Protein AF-A0ABD5X935-F1 (afdb_monomer)

Sequence (64 aa):
MEIIVEDPRQSDGTKSYEPARYRYDIESGMYSLILEVDGKQVERKIPRERVVYVEDEPQTPGPR

pLDDT: mean 86.87, std 13.06, range [44.81, 96.19]

Secondary structure (DSSP, 8-state):
-EEEEE-TTSTTSEEEE--SEEEEETTTTEEEEEEEETTEEEEEEEEGGGEEEEE---------

Structure (mmCIF, N/CA/C/O backbone):
data_AF-A0ABD5X935-F1
#
_entry.id   AF-A0ABD5X935-F1
#
loop_
_atom_site.group_PDB
_atom_site.id
_atom_site.type_symbol
_atom_site.label_atom_id
_atom_site.label_alt_id
_atom_site.label_comp_id
_atom_site.label_asym_id
_atom_site.label_entity_id
_atom_site.label_seq_id
_atom_site.pdbx_PDB_ins_code
_atom_site.Cartn_x
_atom_site.Cartn_y
_atom_site.Cartn_z
_atom_site.occupancy
_atom_site.B_iso_or_equiv
_atom_site.auth_seq_id
_atom_site.auth_comp_id
_atom_site.auth_asym_id
_atom_site.auth_atom_id
_atom_site.pdbx_PDB_model_num
ATOM 1 N N . MET A 1 1 ? -6.497 8.562 -3.746 1.00 86.06 1 MET A N 1
ATOM 2 C CA . MET A 1 1 ? -5.333 7.680 -3.938 1.00 86.06 1 MET A CA 1
ATOM 3 C C . MET A 1 1 ? -5.599 6.377 -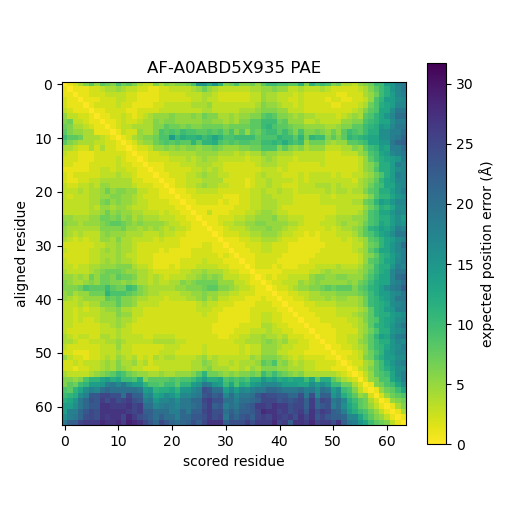3.202 1.00 86.06 1 MET A C 1
ATOM 5 O O . MET A 1 1 ? -5.856 6.429 -2.005 1.00 86.06 1 MET A O 1
ATOM 9 N N . GLU A 1 2 ? -5.510 5.243 -3.890 1.00 91.06 2 GLU A N 1
ATOM 10 C CA . GLU A 1 2 ? -5.757 3.908 -3.334 1.00 91.06 2 GLU A CA 1
ATOM 11 C C . GLU A 1 2 ? -4.626 2.940 -3.720 1.00 91.06 2 GLU A C 1
ATOM 13 O O . GLU A 1 2 ? -4.082 2.997 -4.821 1.00 91.06 2 GLU A O 1
ATOM 18 N N . ILE A 1 3 ? -4.245 2.038 -2.815 1.00 90.94 3 ILE A N 1
ATOM 19 C CA . ILE A 1 3 ? -3.289 0.960 -3.084 1.00 90.94 3 ILE A CA 1
ATOM 20 C C . ILE A 1 3 ? -3.886 -0.367 -2.638 1.00 90.94 3 ILE A C 1
ATOM 22 O O . ILE A 1 3 ? -4.130 -0.581 -1.451 1.00 90.94 3 ILE A O 1
ATOM 26 N N . ILE A 1 4 ? -4.042 -1.289 -3.584 1.00 93.19 4 ILE A N 1
ATOM 27 C CA . ILE A 1 4 ? -4.560 -2.634 -3.338 1.00 93.19 4 ILE A CA 1
ATOM 28 C C . ILE A 1 4 ? -3.395 -3.611 -3.290 1.00 93.19 4 ILE A C 1
ATOM 30 O O . ILE A 1 4 ? -2.563 -3.676 -4.204 1.00 93.19 4 ILE A O 1
ATOM 34 N N . VAL A 1 5 ? -3.353 -4.399 -2.223 1.00 93.81 5 VAL A N 1
ATOM 35 C CA . VAL 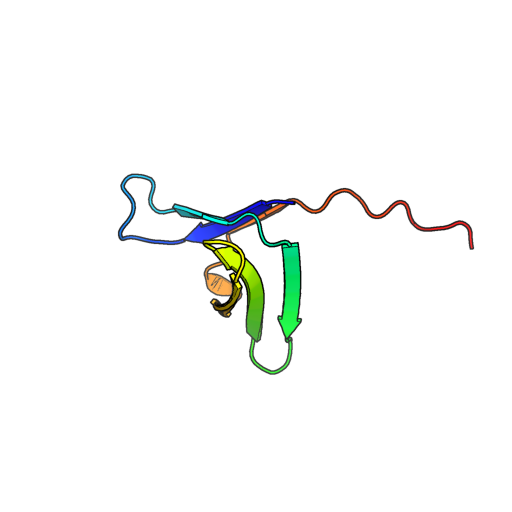A 1 5 ? -2.324 -5.414 -2.011 1.00 93.81 5 VAL A CA 1
ATOM 36 C C . VAL A 1 5 ? -2.937 -6.783 -1.792 1.00 93.81 5 VAL A C 1
ATOM 38 O O . VAL A 1 5 ? -4.034 -6.892 -1.257 1.00 93.81 5 VAL A O 1
ATOM 41 N N . GLU A 1 6 ? -2.211 -7.836 -2.136 1.00 92.56 6 GLU A N 1
ATOM 42 C CA . GLU A 1 6 ? -2.591 -9.201 -1.790 1.00 92.56 6 GLU A CA 1
ATOM 43 C C . GLU A 1 6 ? -2.442 -9.426 -0.275 1.00 92.56 6 GLU A C 1
ATOM 45 O O . GLU A 1 6 ? -1.371 -9.225 0.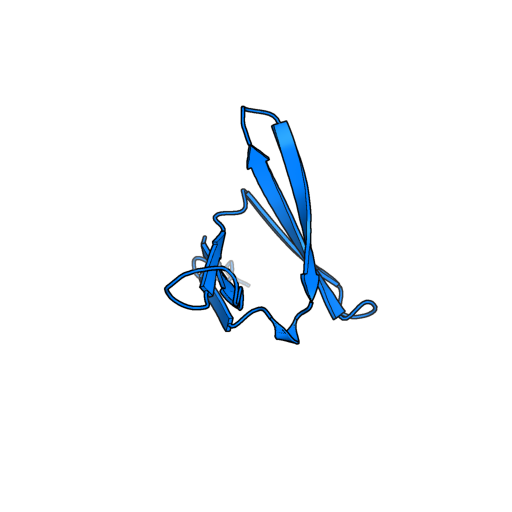313 1.00 92.56 6 GLU A O 1
ATOM 50 N N . ASP A 1 7 ? -3.526 -9.863 0.367 1.00 90.62 7 ASP A N 1
ATOM 51 C CA . ASP A 1 7 ? -3.545 -10.321 1.755 1.00 90.62 7 ASP A CA 1
ATOM 52 C C . ASP A 1 7 ? -4.415 -11.588 1.862 1.00 90.62 7 ASP A C 1
ATOM 54 O O . ASP A 1 7 ? -5.641 -11.491 1.938 1.00 90.62 7 ASP A O 1
ATOM 58 N N . PRO A 1 8 ? -3.810 -12.791 1.930 1.00 86.81 8 PRO A N 1
ATOM 59 C CA . PRO A 1 8 ? -4.548 -14.057 1.973 1.00 86.81 8 PRO A CA 1
ATOM 60 C C . PRO A 1 8 ? -5.352 -14.253 3.266 1.00 86.81 8 PRO A C 1
ATOM 62 O O . PRO A 1 8 ? -6.047 -15.253 3.419 1.00 86.81 8 PRO A O 1
ATOM 65 N N . ARG A 1 9 ? -5.233 -13.334 4.232 1.00 87.75 9 ARG A N 1
ATOM 66 C CA . ARG A 1 9 ? -6.014 -13.348 5.474 1.00 87.75 9 ARG A CA 1
ATOM 67 C C . ARG A 1 9 ? -7.375 -12.668 5.315 1.00 87.75 9 ARG A C 1
ATOM 69 O O . ARG A 1 9 ? -8.194 -12.790 6.221 1.00 87.75 9 ARG A O 1
ATOM 76 N N . GLN A 1 10 ? -7.597 -11.946 4.217 1.00 86.25 10 GLN A N 1
ATOM 77 C CA . GLN A 1 10 ? -8.883 -11.338 3.887 1.00 86.25 10 GLN A CA 1
ATOM 78 C C . GLN A 1 10 ? -9.739 -12.302 3.065 1.00 86.25 10 GLN A C 1
ATOM 80 O O . GLN A 1 10 ? -9.216 -13.096 2.284 1.00 86.25 10 GLN A O 1
ATOM 85 N N . SER A 1 11 ? -11.061 -12.217 3.223 1.00 83.94 11 SER A N 1
ATOM 86 C CA . SER A 1 11 ? -12.048 -13.038 2.499 1.00 83.94 11 SER A CA 1
ATOM 87 C C . SER A 1 11 ? -11.906 -12.966 0.977 1.00 83.94 11 SER A C 1
ATOM 89 O O . SER A 1 11 ? -12.129 -13.937 0.264 1.00 83.94 11 SER A O 1
ATOM 91 N N . ASP A 1 12 ? -11.518 -11.794 0.510 1.00 85.25 12 ASP A N 1
ATOM 92 C CA . ASP A 1 12 ? -11.391 -11.344 -0.866 1.00 85.25 12 ASP A CA 1
ATOM 93 C C . ASP A 1 12 ? -9.937 -11.450 -1.361 1.00 85.25 12 ASP A C 1
ATOM 95 O O . ASP A 1 12 ? -9.639 -11.132 -2.508 1.00 85.25 12 ASP A O 1
ATOM 99 N N . GLY A 1 13 ? -9.018 -11.934 -0.513 1.00 91.25 13 GLY A N 1
ATOM 100 C CA . GLY A 1 13 ? -7.606 -12.144 -0.845 1.00 91.25 13 GLY A CA 1
ATOM 101 C C . GLY A 1 13 ? -6.800 -10.859 -1.042 1.00 91.25 13 GLY A C 1
ATOM 102 O O . GLY A 1 13 ? -5.589 -10.923 -1.255 1.00 91.25 13 GLY A O 1
ATOM 103 N N . THR A 1 14 ? -7.441 -9.695 -0.941 1.00 93.56 14 THR A N 1
ATOM 104 C CA . THR A 1 14 ? -6.820 -8.382 -1.100 1.00 93.56 14 THR A CA 1
ATOM 105 C C . THR A 1 14 ? -7.139 -7.459 0.063 1.00 93.56 14 THR A C 1
ATOM 107 O O . THR A 1 14 ? -8.127 -7.622 0.773 1.00 93.56 14 THR A O 1
ATOM 110 N N . LYS A 1 15 ? -6.294 -6.451 0.255 1.00 93.06 15 LYS A N 1
ATOM 111 C CA . LYS A 1 15 ? -6.499 -5.365 1.199 1.00 93.06 15 LYS A CA 1
ATOM 112 C C . LYS A 1 15 ? -6.239 -4.034 0.512 1.00 93.06 15 LYS A C 1
ATOM 114 O O . LYS A 1 15 ? -5.173 -3.840 -0.067 1.00 93.06 15 LYS A O 1
ATOM 119 N N . SER A 1 16 ? -7.195 -3.123 0.635 1.00 93.00 16 SER A N 1
ATOM 120 C CA . SER A 1 16 ? -7.035 -1.738 0.209 1.00 93.00 16 SER A CA 1
ATOM 121 C C . SER A 1 16 ? -6.394 -0.885 1.310 1.00 93.00 16 SER A C 1
ATOM 123 O O . SER A 1 16 ? -6.612 -1.101 2.510 1.00 93.00 16 SER A O 1
ATOM 125 N N . TYR A 1 17 ? -5.567 0.062 0.883 1.00 92.06 17 TYR A N 1
ATOM 126 C CA . TYR A 1 17 ? -4.959 1.107 1.685 1.00 92.06 17 TYR A CA 1
ATOM 127 C C . TYR A 1 17 ? -5.184 2.462 1.018 1.00 92.06 17 TYR A C 1
ATOM 129 O O . TYR A 1 17 ? -4.926 2.617 -0.172 1.00 92.06 17 TYR A O 1
ATOM 137 N N . GLU A 1 18 ? -5.524 3.467 1.820 1.00 92.62 18 GLU A N 1
ATOM 138 C CA . GLU A 1 18 ? -5.598 4.870 1.400 1.00 92.62 18 GLU A CA 1
ATOM 139 C C . GLU A 1 18 ? -4.470 5.660 2.081 1.00 92.62 18 GLU A C 1
ATOM 141 O O . GLU A 1 18 ? -4.674 6.304 3.114 1.00 92.62 18 GLU A O 1
ATOM 146 N N . PRO A 1 19 ? -3.219 5.542 1.602 1.00 92.31 19 PRO A N 1
ATOM 147 C CA . PRO A 1 19 ? -2.116 6.265 2.206 1.00 92.31 19 PRO A CA 1
ATOM 148 C C . PRO A 1 19 ? -2.177 7.752 1.874 1.00 92.31 19 PRO A C 1
ATOM 150 O O . PRO A 1 19 ? -2.427 8.147 0.739 1.00 92.31 19 PRO A O 1
ATOM 153 N N . ALA A 1 20 ? -1.815 8.582 2.851 1.00 90.19 20 ALA A N 1
ATOM 154 C CA . ALA A 1 20 ? -1.598 10.006 2.624 1.00 90.19 20 ALA A CA 1
ATOM 155 C C . ALA A 1 20 ? -0.414 10.243 1.672 1.00 90.19 20 ALA A C 1
ATOM 157 O O . ALA A 1 20 ? -0.393 11.216 0.920 1.00 90.19 20 ALA A O 1
ATOM 158 N N . ARG A 1 21 ? 0.602 9.368 1.733 1.00 89.19 21 ARG A N 1
ATOM 159 C CA . ARG A 1 21 ? 1.766 9.355 0.835 1.00 89.19 21 ARG A CA 1
ATOM 160 C C . ARG A 1 21 ? 2.287 7.942 0.653 1.00 89.19 21 ARG A C 1
ATOM 162 O O . ARG A 1 21 ? 2.250 7.137 1.580 1.00 89.19 21 ARG A O 1
ATOM 169 N N . TYR A 1 22 ? 2.891 7.684 -0.494 1.00 90.94 22 TYR A N 1
ATOM 170 C CA . TYR A 1 22 ? 3.613 6.449 -0.754 1.00 90.94 22 TYR A CA 1
ATOM 171 C C . TYR A 1 22 ? 4.950 6.737 -1.426 1.00 90.94 22 TYR A C 1
ATOM 173 O O . TYR A 1 22 ? 5.153 7.785 -2.038 1.00 90.94 22 TYR A O 1
ATOM 181 N N . ARG A 1 23 ? 5.876 5.792 -1.307 1.00 92.81 23 ARG A N 1
ATOM 182 C CA . ARG A 1 23 ? 7.124 5.789 -2.065 1.00 92.81 23 ARG A CA 1
ATOM 183 C C . ARG A 1 23 ? 7.503 4.359 -2.383 1.00 92.81 23 ARG A C 1
ATOM 185 O O . ARG A 1 23 ? 7.491 3.520 -1.488 1.00 92.81 23 ARG A O 1
ATOM 192 N N . TYR A 1 24 ? 7.885 4.110 -3.627 1.00 91.12 24 TYR A N 1
ATOM 193 C CA . TYR A 1 24 ? 8.547 2.870 -4.000 1.00 91.12 24 TYR A CA 1
ATOM 194 C C . TYR A 1 24 ? 10.063 3.051 -3.923 1.00 91.12 24 TYR A C 1
ATOM 196 O O . TYR A 1 24 ? 10.613 3.977 -4.519 1.00 91.12 24 TYR A O 1
ATOM 204 N N . ASP A 1 25 ? 10.723 2.186 -3.165 1.00 93.25 25 ASP A N 1
ATOM 205 C CA . ASP A 1 25 ? 12.173 2.068 -3.121 1.00 93.25 25 ASP A CA 1
ATOM 206 C C . ASP A 1 25 ? 12.601 0.905 -4.025 1.00 93.25 25 ASP A C 1
ATOM 208 O O . ASP A 1 25 ? 12.315 -0.261 -3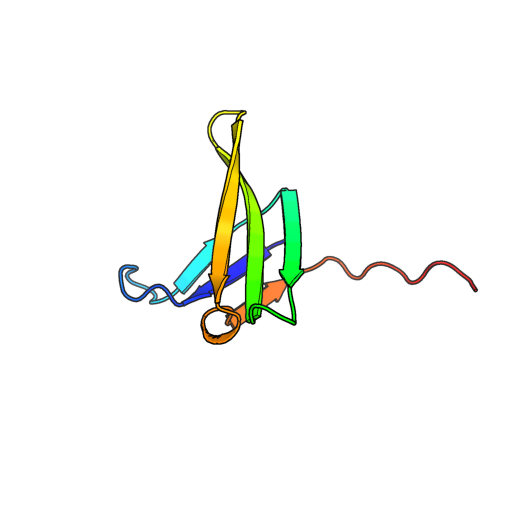.746 1.00 93.25 25 ASP A O 1
ATOM 212 N N . ILE A 1 26 ? 13.269 1.246 -5.129 1.00 90.75 26 ILE A N 1
ATOM 213 C CA . ILE A 1 26 ? 13.711 0.290 -6.149 1.00 90.75 26 ILE A CA 1
ATOM 214 C C . ILE A 1 26 ? 14.835 -0.605 -5.614 1.00 90.75 26 ILE A C 1
ATOM 216 O O . ILE A 1 26 ? 14.898 -1.770 -5.998 1.00 90.75 26 ILE A O 1
ATOM 220 N N . GLU A 1 27 ? 15.700 -0.096 -4.729 1.00 94.62 27 GLU A N 1
ATOM 221 C CA . GLU A 1 27 ? 16.839 -0.859 -4.203 1.00 94.62 27 GLU A CA 1
ATOM 222 C C . GLU A 1 27 ? 16.369 -1.985 -3.286 1.00 94.62 27 GLU A C 1
ATOM 224 O O . GLU A 1 27 ? 16.862 -3.110 -3.370 1.00 94.62 27 GLU A O 1
ATOM 229 N N . SER A 1 28 ? 15.387 -1.695 -2.430 1.00 92.69 28 SER A N 1
ATOM 230 C CA . SER A 1 28 ? 14.814 -2.690 -1.522 1.00 92.69 28 SER A CA 1
ATOM 231 C C . SER A 1 28 ? 13.626 -3.458 -2.110 1.00 92.69 28 SER A C 1
ATOM 233 O O . SER A 1 28 ? 13.243 -4.488 -1.559 1.00 92.69 28 SER A O 1
ATOM 235 N N . GLY A 1 29 ? 13.035 -2.991 -3.214 1.00 93.50 29 GLY A N 1
ATOM 236 C CA . GLY A 1 29 ? 11.838 -3.592 -3.809 1.00 93.50 29 GLY A CA 1
ATOM 237 C C . GLY A 1 29 ? 10.575 -3.400 -2.960 1.00 93.50 29 GLY A C 1
ATOM 238 O O . GLY A 1 29 ? 9.639 -4.202 -3.045 1.00 93.50 29 GLY A O 1
ATOM 239 N N . MET A 1 30 ? 10.530 -2.344 -2.139 1.00 96.19 30 MET A N 1
ATOM 240 C CA . MET A 1 30 ? 9.483 -2.118 -1.137 1.00 96.19 30 MET A CA 1
ATOM 241 C C . MET A 1 30 ? 8.712 -0.818 -1.379 1.00 96.19 30 MET A C 1
ATOM 243 O O . MET A 1 30 ? 9.284 0.239 -1.633 1.00 96.19 30 MET A O 1
ATOM 247 N N . TYR A 1 31 ? 7.395 -0.876 -1.213 1.00 93.88 31 TYR A N 1
ATOM 248 C CA . TYR A 1 31 ? 6.535 0.286 -1.019 1.00 93.88 31 TYR A CA 1
ATOM 249 C C . TYR A 1 31 ? 6.529 0.678 0.450 1.00 93.88 31 TYR A C 1
ATOM 251 O O . TYR A 1 31 ? 6.215 -0.144 1.306 1.00 93.88 31 TYR A O 1
ATOM 259 N N . SER A 1 32 ? 6.806 1.942 0.734 1.00 95.19 32 SER A N 1
ATOM 260 C CA . SER A 1 32 ? 6.523 2.586 2.013 1.00 95.19 32 SER A CA 1
ATOM 261 C C . SER A 1 32 ? 5.213 3.350 1.893 1.00 95.19 32 SER A C 1
ATOM 263 O O . SER A 1 32 ? 5.140 4.318 1.138 1.00 95.19 32 SER A O 1
ATOM 265 N N . LEU A 1 33 ? 4.189 2.926 2.628 1.00 94.31 33 LEU A N 1
ATOM 266 C CA . LEU A 1 33 ? 2.887 3.584 2.700 1.00 94.31 33 LEU A CA 1
ATOM 267 C C . LEU A 1 33 ? 2.788 4.359 4.011 1.00 94.31 33 LEU A C 1
ATOM 269 O O . LEU A 1 33 ? 2.917 3.766 5.080 1.00 94.31 33 LEU 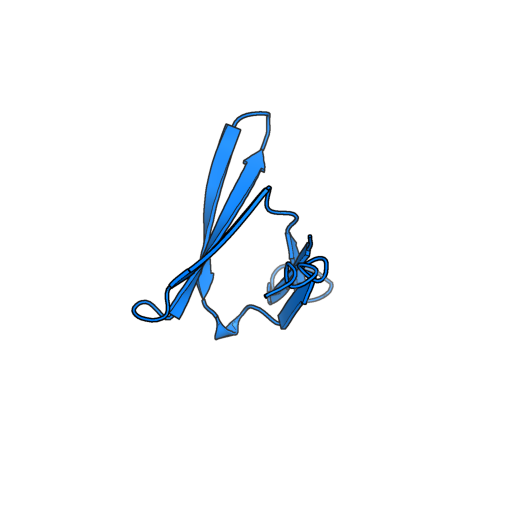A O 1
ATOM 273 N N . ILE A 1 34 ? 2.552 5.664 3.942 1.00 94.94 34 ILE A N 1
ATOM 274 C CA . ILE A 1 34 ? 2.305 6.511 5.109 1.00 94.94 34 ILE A CA 1
ATOM 275 C C . ILE A 1 34 ? 0.795 6.588 5.314 1.00 94.94 34 ILE A C 1
ATOM 277 O O . ILE A 1 34 ? 0.091 7.265 4.566 1.00 94.94 34 ILE A O 1
ATOM 281 N N . LEU A 1 35 ? 0.309 5.853 6.308 1.00 93.62 35 LEU A N 1
ATOM 282 C CA . LEU A 1 35 ? -1.098 5.764 6.687 1.00 93.62 35 LEU A CA 1
ATOM 283 C C . LEU A 1 35 ? -1.371 6.700 7.866 1.00 93.62 35 LEU A C 1
ATOM 285 O O . LEU A 1 35 ? -0.510 6.860 8.730 1.00 93.62 35 LEU A O 1
ATOM 289 N N . GLU A 1 36 ? -2.572 7.264 7.938 1.00 93.00 36 GLU A N 1
ATOM 290 C CA . GLU A 1 36 ? -3.050 7.962 9.131 1.00 93.00 36 GLU A CA 1
ATOM 291 C C . GLU A 1 36 ? -4.005 7.048 9.901 1.00 93.00 36 GLU A C 1
ATOM 293 O O . GLU A 1 36 ? -5.034 6.625 9.382 1.00 93.00 36 GLU A O 1
ATOM 298 N N . VAL A 1 37 ? -3.638 6.701 11.132 1.00 90.50 37 VAL A N 1
ATOM 299 C CA . VAL A 1 37 ? -4.431 5.843 12.018 1.00 90.50 37 VAL A CA 1
ATOM 300 C C . VAL A 1 37 ? -4.567 6.565 13.348 1.00 90.50 37 VAL A C 1
ATOM 302 O O . VAL A 1 37 ? -3.562 6.873 13.988 1.00 90.50 37 VAL A O 1
ATOM 305 N N . ASP A 1 38 ? -5.800 6.879 13.745 1.00 91.25 38 ASP A N 1
ATOM 306 C CA . ASP A 1 38 ? -6.110 7.607 14.984 1.00 91.25 38 ASP A CA 1
ATOM 307 C C . ASP A 1 38 ? -5.322 8.929 15.130 1.00 91.25 38 ASP A C 1
ATOM 309 O O . ASP A 1 38 ? -4.804 9.260 16.200 1.00 91.25 38 ASP A O 1
ATOM 313 N N . GLY A 1 39 ? -5.169 9.670 14.024 1.00 90.88 39 GLY A N 1
ATOM 314 C CA . GLY A 1 39 ? -4.421 10.933 13.972 1.00 90.88 39 GLY A CA 1
ATOM 315 C C . GLY A 1 39 ? -2.897 10.783 14.074 1.00 90.88 39 GLY A C 1
ATOM 316 O O . GLY A 1 39 ? -2.186 11.775 14.246 1.00 90.88 39 GLY A O 1
ATOM 317 N N . LYS A 1 40 ? -2.365 9.558 13.991 1.00 93.44 40 LYS A N 1
ATOM 318 C CA . LYS A 1 40 ? -0.924 9.276 13.969 1.00 93.44 40 LYS A CA 1
ATOM 319 C C . LYS A 1 40 ? -0.504 8.742 12.612 1.00 93.44 40 LYS A C 1
ATOM 321 O O . LYS A 1 40 ? -1.162 7.876 12.040 1.00 93.44 40 LYS A O 1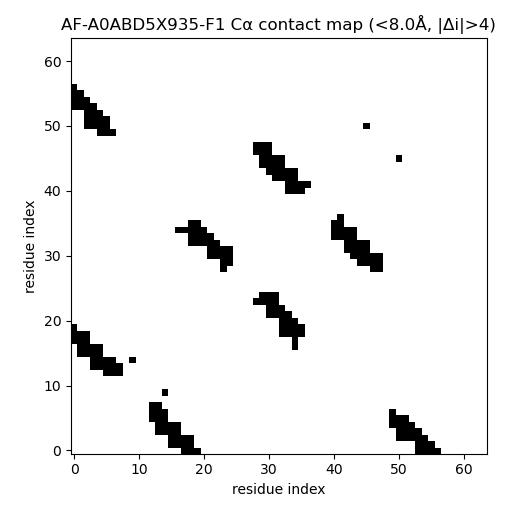
ATOM 326 N N . GLN A 1 41 ? 0.645 9.209 12.135 1.00 94.00 41 GLN A N 1
ATOM 327 C CA . GLN A 1 41 ? 1.254 8.657 10.932 1.00 94.00 41 GLN A CA 1
ATOM 328 C C . GLN A 1 41 ? 1.974 7.349 11.251 1.00 94.00 41 GLN A C 1
ATOM 330 O O . GLN A 1 41 ? 2.822 7.291 12.144 1.00 94.00 41 GLN A O 1
ATOM 335 N N . VAL A 1 42 ? 1.643 6.304 10.500 1.00 94.75 42 VAL A N 1
ATOM 336 C CA . VAL A 1 42 ? 2.257 4.981 10.590 1.00 94.75 42 VAL A CA 1
ATOM 337 C C . VAL A 1 42 ? 2.799 4.604 9.220 1.00 94.75 42 VAL A C 1
ATOM 339 O O . VAL A 1 42 ? 2.084 4.654 8.221 1.00 94.75 42 VAL A O 1
ATOM 342 N N . GLU A 1 43 ? 4.064 4.193 9.170 1.00 94.81 43 GLU A N 1
ATOM 343 C CA . GLU A 1 43 ? 4.656 3.647 7.952 1.00 94.81 43 GLU A CA 1
ATOM 344 C C . GLU A 1 43 ? 4.396 2.139 7.862 1.00 94.81 43 GLU A C 1
ATOM 346 O O . GLU A 1 43 ? 4.703 1.369 8.777 1.00 94.81 43 GLU A O 1
ATOM 351 N N . ARG A 1 44 ? 3.872 1.698 6.719 1.00 93.44 44 ARG A N 1
ATOM 352 C CA . ARG A 1 44 ? 3.715 0.290 6.367 1.00 93.44 44 ARG A CA 1
ATOM 353 C C . ARG A 1 44 ? 4.599 -0.035 5.170 1.00 93.44 44 ARG A C 1
ATOM 355 O O . ARG A 1 44 ? 4.420 0.539 4.103 1.00 93.44 44 ARG A O 1
ATOM 362 N N . LYS A 1 45 ? 5.515 -0.991 5.335 1.00 94.81 45 LYS A N 1
ATOM 363 C CA . LYS A 1 45 ? 6.354 -1.494 4.240 1.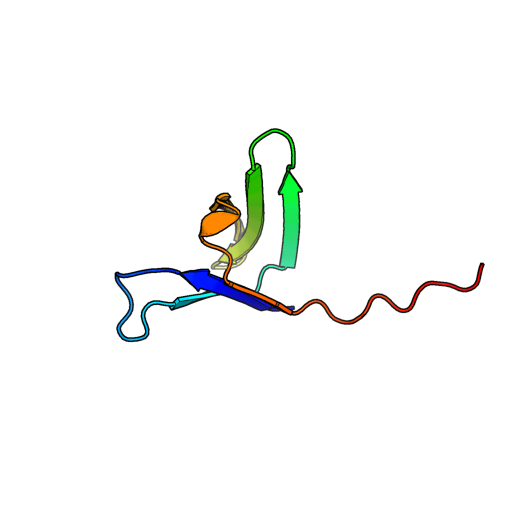00 94.81 45 LYS A CA 1
ATOM 364 C C . LYS A 1 45 ? 5.728 -2.724 3.588 1.00 94.81 45 LYS A C 1
ATOM 366 O O . LYS A 1 45 ? 5.342 -3.655 4.297 1.00 94.81 45 LYS A O 1
ATOM 371 N N . ILE A 1 46 ? 5.625 -2.726 2.262 1.00 93.56 46 ILE A N 1
ATOM 372 C CA . ILE A 1 46 ? 4.973 -3.780 1.476 1.00 93.56 46 ILE A CA 1
ATOM 373 C C . ILE A 1 46 ? 5.851 -4.138 0.266 1.00 93.56 46 ILE A C 1
ATOM 375 O O . ILE A 1 46 ? 6.219 -3.239 -0.482 1.00 93.56 46 ILE A O 1
ATOM 379 N N . PRO A 1 47 ? 6.183 -5.419 0.035 1.00 95.31 47 PRO A N 1
ATOM 380 C CA . PRO A 1 47 ? 6.906 -5.835 -1.168 1.00 95.31 47 PRO A CA 1
ATOM 381 C C . PRO A 1 47 ? 6.144 -5.499 -2.455 1.00 95.31 47 PRO A C 1
ATOM 383 O O . PRO A 1 47 ? 4.928 -5.696 -2.514 1.00 95.31 47 PRO A O 1
ATOM 386 N N . ARG A 1 48 ? 6.848 -5.064 -3.512 1.00 92.25 48 ARG A N 1
ATOM 387 C CA . ARG A 1 48 ? 6.253 -4.769 -4.835 1.00 92.25 48 ARG A CA 1
ATOM 388 C C . ARG A 1 48 ? 5.423 -5.923 -5.387 1.00 92.25 48 ARG A C 1
ATOM 390 O O . ARG A 1 48 ? 4.399 -5.664 -6.013 1.00 92.25 48 ARG A O 1
ATOM 397 N N . GLU A 1 49 ? 5.861 -7.161 -5.173 1.00 93.31 49 GLU A N 1
ATOM 398 C CA . GLU A 1 49 ? 5.181 -8.378 -5.642 1.00 93.31 49 GLU A CA 1
ATOM 399 C C . GLU A 1 49 ? 3.763 -8.534 -5.079 1.00 93.31 49 GLU A C 1
ATOM 401 O O . GLU A 1 49 ? 2.921 -9.121 -5.740 1.00 93.31 49 GLU A O 1
ATOM 406 N N . ARG A 1 50 ? 3.478 -7.955 -3.904 1.00 92.50 50 ARG A N 1
ATOM 407 C CA . ARG A 1 50 ? 2.143 -7.992 -3.294 1.00 92.50 50 ARG A CA 1
ATOM 408 C C . ARG A 1 50 ? 1.260 -6.831 -3.714 1.00 92.50 50 ARG A C 1
ATOM 410 O O . ARG A 1 50 ? 0.090 -6.826 -3.361 1.00 92.50 50 ARG A O 1
ATOM 417 N N . VAL A 1 51 ? 1.795 -5.816 -4.390 1.00 91.62 51 VAL A N 1
ATOM 418 C CA . VAL A 1 51 ? 1.008 -4.661 -4.834 1.00 91.62 51 VAL A CA 1
ATOM 419 C C . VAL A 1 51 ? 0.348 -5.005 -6.164 1.00 91.62 51 VAL A C 1
ATOM 421 O O . VAL A 1 51 ? 1.025 -5.124 -7.190 1.00 91.62 51 VAL A O 1
ATOM 424 N N . VAL A 1 52 ? -0.975 -5.151 -6.130 1.00 92.00 52 VAL A N 1
ATOM 425 C CA . VAL A 1 52 ? -1.801 -5.526 -7.285 1.00 92.00 52 VAL A CA 1
ATOM 426 C C . VAL A 1 52 ? -2.150 -4.295 -8.108 1.00 92.00 52 VAL A C 1
ATOM 428 O O . VAL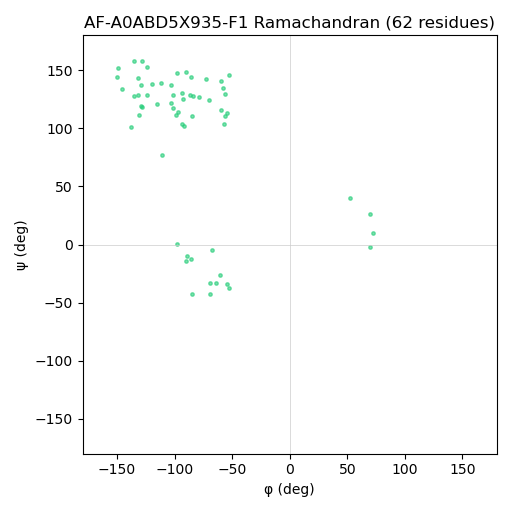 A 1 52 ? -2.081 -4.323 -9.335 1.00 92.00 52 VAL A O 1
ATOM 431 N N . TYR A 1 53 ? -2.500 -3.203 -7.432 1.00 89.25 53 TYR A N 1
ATOM 432 C CA . TYR A 1 53 ? -2.993 -1.994 -8.073 1.00 89.25 53 TYR A CA 1
ATOM 433 C C . TYR A 1 53 ? -2.633 -0.750 -7.259 1.00 89.25 53 TYR A C 1
ATOM 435 O O . TYR A 1 53 ? -2.599 -0.784 -6.029 1.00 89.25 53 TYR A O 1
ATOM 443 N N . VAL A 1 54 ? -2.343 0.338 -7.969 1.00 87.75 54 VAL A N 1
ATOM 444 C CA . VAL A 1 54 ? -2.108 1.670 -7.408 1.00 87.75 54 VAL A CA 1
ATOM 445 C C . VAL A 1 54 ? -2.961 2.636 -8.218 1.00 87.75 54 VAL A C 1
ATOM 447 O O . VAL A 1 54 ? -2.685 2.853 -9.398 1.00 87.75 54 VAL A O 1
ATOM 450 N N . GLU A 1 55 ? -3.987 3.195 -7.589 1.00 87.44 55 GLU A N 1
ATOM 451 C CA . GLU A 1 55 ? -4.740 4.327 -8.110 1.00 87.44 55 GLU A CA 1
ATOM 452 C C . GLU A 1 55 ? -4.110 5.610 -7.581 1.00 87.44 55 GLU A C 1
ATOM 454 O O . GLU A 1 55 ? -4.297 5.998 -6.423 1.00 87.44 55 GLU A O 1
ATOM 459 N N . ASP A 1 56 ? -3.336 6.263 -8.436 1.00 79.94 56 ASP A N 1
ATOM 460 C CA . ASP A 1 56 ? -2.911 7.638 -8.220 1.00 79.94 56 ASP A CA 1
ATOM 461 C C . ASP A 1 56 ? -3.764 8.526 -9.126 1.00 79.94 56 ASP A C 1
ATOM 463 O O . ASP A 1 56 ? -4.004 8.172 -10.287 1.00 79.94 56 ASP A O 1
ATOM 467 N N . GLU A 1 57 ? -4.237 9.665 -8.616 1.00 67.25 57 GLU A N 1
ATOM 468 C CA . GLU A 1 57 ? -4.831 10.653 -9.516 1.00 67.25 57 GLU A CA 1
ATOM 469 C C . GLU A 1 57 ? -3.752 11.015 -10.543 1.00 67.25 57 GLU A C 1
ATOM 471 O O . GLU A 1 57 ? -2.591 11.200 -10.157 1.00 67.25 57 GLU A O 1
ATOM 476 N N . PRO A 1 58 ? -4.067 11.078 -11.850 1.00 54.31 58 PRO A N 1
ATOM 477 C CA . PRO A 1 58 ? -3.072 11.437 -12.840 1.00 54.31 58 PRO A CA 1
ATOM 478 C C . PRO A 1 58 ? -2.496 12.793 -12.444 1.00 54.31 58 PRO A C 1
ATOM 480 O O . PRO A 1 58 ? -3.185 13.813 -12.516 1.00 54.31 58 PRO A O 1
ATOM 483 N N . GLN A 1 59 ? -1.231 12.806 -12.012 1.00 54.50 59 GLN A N 1
ATOM 484 C CA . GLN A 1 59 ? -0.486 14.044 -11.862 1.00 54.50 59 GLN A CA 1
ATOM 485 C C . GLN A 1 59 ? -0.522 14.682 -13.240 1.00 54.50 59 GLN A C 1
ATOM 487 O O . GLN A 1 59 ? 0.128 14.194 -14.163 1.00 54.50 59 GLN A O 1
ATOM 492 N N . THR A 1 60 ? -1.355 15.710 -13.409 1.00 47.22 60 THR A N 1
ATOM 493 C CA . THR A 1 60 ? -1.396 16.472 -14.652 1.00 47.22 60 THR A CA 1
ATOM 494 C C . THR A 1 60 ? 0.045 16.920 -14.872 1.00 47.22 60 THR A C 1
ATOM 496 O O . THR A 1 60 ? 0.557 17.646 -14.014 1.00 47.22 60 THR A O 1
ATOM 499 N N . PRO A 1 61 ? 0.756 16.446 -15.913 1.00 46.56 61 PRO A N 1
ATOM 500 C CA . PRO A 1 61 ? 2.126 16.871 -16.113 1.00 46.56 61 PRO A CA 1
ATOM 501 C C . PRO A 1 61 ? 2.073 18.386 -16.289 1.00 46.56 61 PRO A C 1
ATOM 503 O O . PRO A 1 61 ? 1.409 18.882 -17.202 1.00 46.56 61 PRO A O 1
ATOM 506 N N . GLY A 1 62 ? 2.687 19.120 -15.356 1.00 44.81 62 GLY A N 1
ATOM 507 C CA . GLY A 1 62 ? 2.757 20.575 -15.436 1.00 44.81 62 GLY A CA 1
ATOM 508 C C . GLY A 1 62 ? 3.320 20.987 -16.802 1.00 44.81 62 GLY A C 1
ATOM 509 O O . GLY A 1 62 ? 4.137 20.245 -17.362 1.00 44.81 62 GLY A O 1
ATOM 510 N N . PRO A 1 63 ? 2.869 22.116 -17.378 1.00 59.03 63 PRO A N 1
ATOM 511 C CA . PRO A 1 63 ? 3.347 22.550 -18.684 1.00 59.03 63 PRO A CA 1
ATOM 512 C C . PRO A 1 63 ? 4.876 22.676 -18.652 1.00 59.03 63 PRO A C 1
ATOM 514 O O . PRO A 1 63 ? 5.430 23.263 -17.722 1.00 59.03 63 PRO A O 1
ATOM 517 N N . ARG A 1 64 ? 5.531 22.050 -19.638 1.00 57.06 64 ARG A N 1
ATOM 518 C CA . ARG A 1 64 ? 6.972 22.182 -19.889 1.00 57.06 64 ARG A CA 1
ATOM 519 C C . ARG A 1 64 ? 7.331 23.601 -20.306 1.00 57.06 64 ARG A C 1
ATOM 521 O O . ARG A 1 64 ? 6.503 24.215 -21.015 1.00 57.06 64 ARG A O 1
#

Organism: NCBI:txid869890

Mean predicted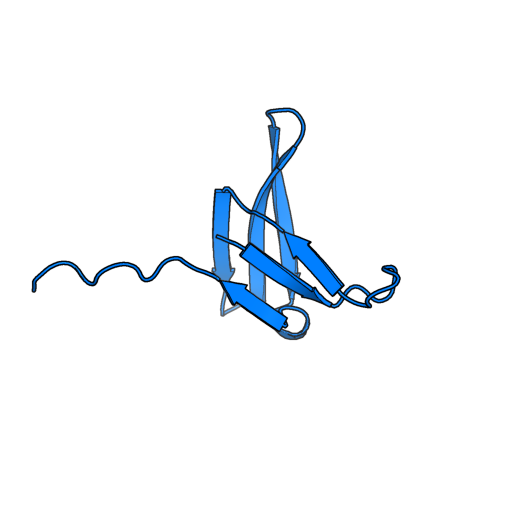 aligned error: 6.29 Å

Radius of gyration: 13.16 Å; Cα contacts (8 Å, |Δi|>4): 110; chains: 1; bounding box: 29×37×35 Å

Nearest PDB structures (foldseek):
  4m6v-assembly1_D  TM=5.711E-01  e=6.778E-01  Rhizobium etli CFN 42
  9bcu-assembly1_G  TM=5.047E-01  e=9.199E-01  Thermococcus kodakarensis
  5vyz-assembly1_D  TM=6.109E-01  e=4.500E+00  Lactococcus lactis
  5vyz-assembly1_B  TM=6.097E-01  e=6.900E+00  Lactococcus lactis
  3bg5-assembly3_D  TM=6.034E-01  e=8.810E+00  Staphylococcus aureus

Solvent-accessible surface area (backbone atoms only — not comparable to full-atom values): 3915 Å² total; per-residue (Å²): 93,41,38,34,27,63,32,85,88,37,100,79,37,48,43,80,41,67,41,85,44,73,46,77,40,79,91,79,44,29,32,41,31,35,30,76,55,96,91,36,80,42,80,45,80,41,53,53,91,40,51,76,45,72,48,65,75,80,74,73,79,71,86,130

Foldseek 3Di:
DKWKFQDCVDPVRIDIDDAPDWDQDPVVQWIWGFHQDPNDTDTDIDHVVGTPDDDDDPPPPPDD